Protein AF-A0A815VM20-F1 (afdb_monomer)

Radius of gyration: 24.56 Å; Cα contacts (8 Å, |Δi|>4): 72; chains: 1; bounding box: 58×69×75 Å

pLDDT: mean 70.92, std 17.7, range [35.06, 91.75]

Secondary structure (DSSP, 8-state):
--------TT--GGGT--HHHHHHHHHTTGGGGGGGGTS--S--TTTTSTTSHHHHHHHHTT---SHHHHHHHHHHHHHSHHHHHHHHHHHHHHHH--S---------------------PPP-S---PPPPPPP------

Solvent-accessible surface area (backbone atoms only — not comparable to full-atom values): 9469 Å² total; per-residue (Å²): 136,84,81,78,80,76,82,75,84,85,80,58,69,70,82,78,48,52,72,70,56,53,39,51,30,49,47,71,51,54,90,50,50,76,51,54,78,77,51,72,52,64,75,42,86,73,46,68,35,62,88,24,68,71,28,44,34,33,60,68,64,73,52,71,98,44,50,67,52,36,46,52,53,47,50,51,47,68,75,43,37,72,59,47,53,50,52,31,53,52,53,48,47,64,70,69,57,83,66,89,75,92,75,96,71,93,75,82,88,76,87,74,92,75,88,75,76,82,79,79,73,80,75,82,92,76,82,80,72,81,77,86,79,78,84,83,83,73,84,86,131

Structure (mmCIF, N/CA/C/O backbone):
data_AF-A0A815VM20-F1
#
_entry.id   AF-A0A815VM20-F1
#
loop_
_atom_site.group_PDB
_atom_site.id
_atom_site.type_symbol
_atom_site.label_atom_i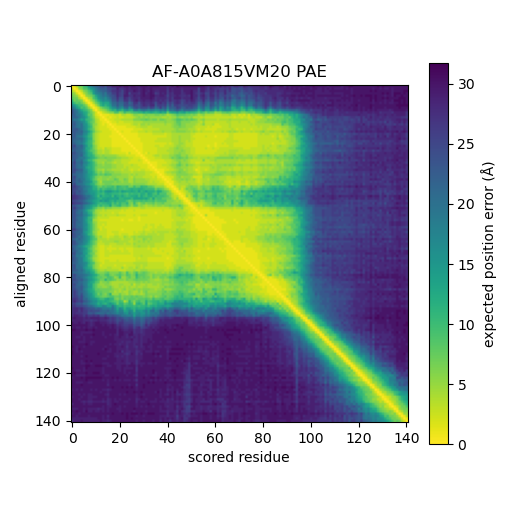d
_atom_site.label_alt_id
_atom_site.label_comp_id
_atom_site.label_asym_id
_atom_site.label_entity_id
_atom_site.label_seq_id
_atom_site.pdbx_PDB_ins_code
_atom_site.Cartn_x
_atom_site.Cartn_y
_atom_site.Cartn_z
_atom_site.occupancy
_atom_site.B_iso_or_equiv
_atom_site.auth_seq_id
_atom_site.auth_comp_id
_atom_site.auth_asym_id
_atom_site.auth_atom_id
_atom_site.pdbx_PDB_model_num
ATOM 1 N N . MET A 1 1 ? -2.189 39.198 -16.775 1.00 37.81 1 MET A N 1
ATOM 2 C CA . MET A 1 1 ? -1.442 37.992 -17.185 1.00 37.81 1 MET A CA 1
ATOM 3 C C . MET A 1 1 ? -2.242 36.800 -16.704 1.00 37.81 1 MET A C 1
ATOM 5 O O . MET A 1 1 ? -2.487 36.695 -15.514 1.00 37.81 1 MET A O 1
ATOM 9 N N . THR A 1 2 ? -2.794 36.020 -17.628 1.00 40.03 2 THR A N 1
ATOM 10 C CA . THR A 1 2 ? -3.658 34.871 -17.333 1.00 40.03 2 THR A CA 1
ATOM 11 C C . THR A 1 2 ? -2.791 33.633 -17.163 1.00 40.03 2 THR A C 1
ATOM 13 O O . THR A 1 2 ? -2.301 33.083 -18.152 1.00 40.03 2 THR A O 1
ATOM 16 N N . ASP A 1 3 ? -2.588 33.215 -15.916 1.00 39.69 3 ASP A N 1
ATOM 17 C CA . ASP A 1 3 ? -1.886 31.977 -15.609 1.00 39.69 3 ASP A CA 1
ATOM 18 C C . ASP A 1 3 ? -2.698 30.782 -16.105 1.00 39.69 3 ASP A C 1
ATOM 20 O O . ASP A 1 3 ? -3.819 30.502 -15.677 1.00 39.69 3 ASP A O 1
ATOM 24 N N . SER A 1 4 ? -2.109 30.093 -17.076 1.00 46.19 4 SER A N 1
ATOM 25 C CA . SER A 1 4 ? -2.619 28.854 -17.638 1.00 46.19 4 SER A CA 1
ATOM 26 C C . SER A 1 4 ? -2.527 27.760 -16.579 1.00 46.19 4 SER A C 1
ATOM 28 O O . SER A 1 4 ? -1.475 27.145 -16.395 1.00 46.19 4 SER A O 1
ATOM 30 N N . ILE A 1 5 ? -3.634 27.497 -15.882 1.00 47.09 5 ILE A N 1
ATOM 31 C CA . ILE A 1 5 ? -3.773 26.331 -15.005 1.00 47.09 5 ILE A CA 1
ATOM 32 C C . ILE A 1 5 ? -3.752 25.091 -15.902 1.00 47.09 5 ILE A C 1
ATOM 34 O O . ILE A 1 5 ? -4.759 24.661 -16.464 1.00 47.09 5 ILE A O 1
ATOM 38 N N . SER A 1 6 ? -2.552 24.544 -16.084 1.00 42.94 6 SER A N 1
ATOM 39 C CA . SER A 1 6 ? -2.311 23.305 -16.811 1.00 42.94 6 SER A CA 1
ATOM 40 C C . SER A 1 6 ? -3.114 22.186 -16.143 1.00 42.94 6 SER A C 1
ATOM 42 O O . SER A 1 6 ? -2.771 21.701 -15.062 1.00 42.94 6 SER A O 1
ATOM 44 N N . ASN A 1 7 ? -4.174 21.765 -16.824 1.00 44.53 7 ASN A N 1
ATOM 45 C CA . ASN A 1 7 ? -5.051 20.650 -16.498 1.00 44.53 7 ASN A CA 1
ATOM 46 C C . ASN A 1 7 ? -4.274 19.315 -16.604 1.00 44.53 7 ASN A C 1
ATOM 48 O O . ASN A 1 7 ? -4.469 18.529 -17.525 1.00 44.53 7 ASN A O 1
ATOM 52 N N . LYS A 1 8 ? -3.351 19.032 -15.674 1.00 45.81 8 LYS A N 1
ATOM 53 C CA . LYS A 1 8 ? -2.677 17.723 -15.553 1.00 45.81 8 LYS A CA 1
ATOM 54 C C . LYS A 1 8 ? -3.508 16.766 -14.688 1.00 45.81 8 LYS A C 1
ATOM 56 O O . LYS A 1 8 ? -3.011 16.168 -13.738 1.00 45.81 8 LYS A O 1
ATOM 61 N N . LYS A 1 9 ? -4.786 16.585 -15.032 1.00 48.09 9 LYS A N 1
ATOM 62 C CA . LYS A 1 9 ? -5.588 15.456 -14.538 1.00 48.09 9 LYS A CA 1
ATOM 63 C C . LYS A 1 9 ? -5.057 14.182 -15.199 1.00 48.09 9 LYS A C 1
ATOM 65 O O . LYS A 1 9 ? -5.346 13.937 -16.363 1.00 48.09 9 LYS A O 1
ATOM 70 N N . GLY A 1 10 ? -4.250 13.388 -14.493 1.00 51.38 10 GLY A N 1
ATOM 71 C CA . GLY A 1 10 ? -3.931 12.042 -14.991 1.00 51.38 10 GLY A CA 1
ATOM 72 C C . GLY A 1 10 ? -2.685 11.327 -14.475 1.00 51.38 10 GLY A C 1
ATOM 73 O O . GLY A 1 10 ? -2.339 10.290 -15.035 1.00 51.38 10 GLY A O 1
ATOM 74 N N . LYS A 1 11 ? -1.967 11.819 -13.458 1.00 60.47 11 LYS A N 1
ATOM 75 C CA . LYS A 1 11 ? -0.740 11.129 -12.998 1.00 60.47 11 LYS A CA 1
ATOM 76 C C . LYS A 1 11 ? -0.599 10.933 -11.498 1.00 60.47 11 LYS A C 1
ATOM 78 O O . LYS A 1 11 ? 0.435 10.410 -11.092 1.00 60.47 11 LYS A O 1
ATOM 83 N N . ASP A 1 12 ? -1.600 11.309 -10.716 1.00 77.50 12 ASP A N 1
ATOM 84 C CA . ASP A 1 12 ? -1.535 11.128 -9.274 1.00 77.50 12 ASP A CA 1
ATOM 85 C C . ASP A 1 12 ? -2.157 9.791 -8.861 1.00 77.50 12 ASP A C 1
ATOM 87 O O . ASP A 1 12 ? -3.164 9.362 -9.428 1.00 77.50 12 ASP A O 1
ATOM 91 N N . ILE A 1 13 ? -1.551 9.107 -7.900 1.00 84.56 13 ILE A N 1
ATOM 92 C CA . ILE A 1 13 ? -2.008 7.795 -7.428 1.00 84.56 13 ILE A CA 1
ATOM 93 C C . ILE A 1 13 ? -3.381 7.888 -6.747 1.00 84.56 13 ILE A C 1
ATOM 95 O O . ILE A 1 13 ? -4.186 6.968 -6.872 1.00 84.56 13 ILE A O 1
ATOM 99 N N . TRP A 1 14 ? -3.714 9.055 -6.188 1.00 86.38 14 TRP A N 1
ATOM 100 C CA . TRP A 1 14 ? -5.043 9.394 -5.669 1.00 86.38 14 TRP A CA 1
ATOM 101 C C . TRP A 1 14 ? -6.159 9.395 -6.720 1.00 86.38 14 TRP A C 1
ATOM 103 O O . TRP A 1 14 ? -7.330 9.300 -6.376 1.00 86.38 14 TRP A O 1
ATOM 113 N N . SER A 1 15 ? -5.826 9.437 -8.015 1.00 86.06 15 SER A N 1
ATOM 114 C CA . SER A 1 15 ? -6.829 9.215 -9.070 1.00 86.06 15 SER A CA 1
ATOM 115 C C . SER A 1 15 ? -7.275 7.752 -9.185 1.00 86.06 15 SER A C 1
ATOM 117 O O . SER A 1 15 ? -8.245 7.465 -9.882 1.00 86.06 15 SER A O 1
ATOM 119 N N . ARG A 1 16 ? -6.555 6.824 -8.539 1.00 86.19 16 ARG A N 1
ATOM 120 C CA . ARG A 1 16 ? -6.764 5.371 -8.635 1.00 86.19 16 ARG A CA 1
ATOM 121 C C . ARG A 1 16 ? -7.191 4.736 -7.319 1.00 86.19 16 ARG A C 1
ATOM 123 O O . ARG A 1 16 ? -7.822 3.687 -7.348 1.00 86.19 16 ARG A O 1
ATOM 130 N N . ILE A 1 17 ? -6.829 5.345 -6.193 1.00 90.12 17 ILE A N 1
ATOM 131 C CA . ILE A 1 17 ? -7.135 4.841 -4.855 1.00 90.12 17 ILE A CA 1
ATOM 132 C C . ILE A 1 17 ? -7.702 5.946 -3.977 1.00 90.12 17 ILE A C 1
ATOM 134 O O . ILE A 1 17 ? -7.430 7.127 -4.172 1.00 90.12 17 ILE A O 1
ATOM 138 N N . THR A 1 18 ? -8.443 5.539 -2.958 1.00 89.62 18 THR A N 1
ATOM 139 C CA . THR A 1 18 ? -8.910 6.408 -1.878 1.00 89.62 18 THR A CA 1
ATOM 140 C C . THR A 1 18 ? -8.056 6.224 -0.627 1.00 89.62 18 THR A C 1
ATOM 142 O O . THR A 1 18 ? -7.450 5.169 -0.419 1.00 89.62 18 THR A O 1
ATOM 145 N N . LEU A 1 19 ? -8.059 7.222 0.262 1.00 86.56 19 LEU A N 1
ATOM 146 C CA . LEU A 1 19 ? -7.377 7.125 1.558 1.00 86.56 19 LEU A CA 1
ATOM 147 C C . LEU A 1 19 ? -7.873 5.917 2.370 1.00 86.56 19 LEU A C 1
ATOM 149 O O . LEU A 1 19 ? -7.079 5.200 2.970 1.00 86.56 19 LEU A O 1
ATOM 153 N N . GLY A 1 20 ? -9.178 5.632 2.332 1.00 85.44 20 GLY A N 1
ATOM 154 C CA . GLY A 1 20 ? -9.761 4.484 3.028 1.00 85.44 20 GLY A CA 1
ATOM 155 C C . GLY A 1 20 ? -9.239 3.131 2.532 1.00 85.44 20 GLY A C 1
ATOM 156 O O . GLY A 1 20 ? -9.011 2.238 3.354 1.00 85.44 20 GLY A O 1
ATOM 157 N N . GLN A 1 21 ? -9.019 2.990 1.219 1.00 90.88 21 GLN A N 1
ATOM 158 C CA . GLN A 1 21 ? -8.419 1.795 0.614 1.00 90.88 21 GLN A CA 1
ATOM 159 C C . GLN A 1 21 ? -6.944 1.662 0.987 1.00 90.88 21 GLN A C 1
ATOM 161 O O . GLN A 1 21 ? -6.520 0.570 1.353 1.00 90.88 21 GLN A O 1
ATOM 166 N N . LEU A 1 22 ? -6.186 2.764 0.965 1.00 89.81 22 LEU A N 1
ATOM 167 C CA . LEU A 1 22 ? -4.786 2.773 1.395 1.00 89.81 22 LEU A CA 1
ATOM 168 C C . LEU A 1 22 ? -4.650 2.329 2.857 1.00 89.81 22 LEU A C 1
ATOM 170 O O . LEU A 1 22 ? -3.883 1.419 3.159 1.00 89.81 22 LEU A O 1
ATOM 174 N N . VAL A 1 23 ? -5.451 2.913 3.752 1.00 88.69 23 VAL A N 1
ATOM 175 C CA . VAL A 1 23 ? -5.472 2.550 5.177 1.00 88.69 23 VAL A CA 1
ATOM 176 C C . VAL A 1 23 ? -5.848 1.079 5.362 1.00 88.69 23 VAL A C 1
ATOM 178 O O . VAL A 1 23 ? -5.229 0.398 6.170 1.00 88.69 23 VAL A O 1
ATOM 181 N N . ALA A 1 24 ? -6.835 0.565 4.620 1.00 88.88 24 ALA A N 1
ATOM 182 C CA . ALA A 1 24 ? -7.229 -0.844 4.704 1.00 88.88 24 ALA A CA 1
ATOM 183 C C . ALA A 1 24 ? -6.129 -1.795 4.200 1.00 88.88 24 ALA A C 1
ATOM 185 O O . ALA A 1 24 ? -5.871 -2.821 4.828 1.00 88.88 24 ALA A O 1
ATOM 186 N N . ALA A 1 25 ? -5.461 -1.447 3.097 1.00 91.56 25 ALA A N 1
ATOM 187 C CA . ALA A 1 25 ? -4.360 -2.229 2.545 1.00 91.56 25 ALA A CA 1
ATOM 188 C C . ALA A 1 25 ? -3.182 -2.293 3.525 1.00 91.56 25 ALA A C 1
ATOM 190 O O . ALA A 1 25 ? -2.684 -3.378 3.811 1.00 91.56 25 ALA A O 1
ATOM 191 N N . ILE A 1 26 ? -2.798 -1.160 4.112 1.00 90.31 26 ILE A N 1
ATOM 192 C CA . ILE A 1 26 ? -1.733 -1.110 5.120 1.00 90.31 26 ILE A CA 1
ATOM 193 C C . ILE A 1 26 ? -2.149 -1.864 6.386 1.00 90.31 26 ILE A C 1
ATOM 195 O O . ILE A 1 26 ? -1.378 -2.670 6.891 1.00 90.31 26 ILE A O 1
ATOM 199 N N . GLN A 1 27 ? -3.382 -1.682 6.870 1.00 87.19 27 GLN A N 1
ATOM 200 C CA . GLN A 1 27 ? -3.893 -2.418 8.031 1.00 87.19 27 GLN A CA 1
ATOM 201 C C . GLN A 1 27 ? -3.830 -3.939 7.827 1.00 87.19 27 GLN A C 1
ATOM 203 O O . GLN A 1 27 ? -3.581 -4.668 8.784 1.00 87.19 27 GLN A O 1
ATOM 208 N N . SER A 1 28 ? -4.012 -4.425 6.594 1.00 88.19 28 SER A N 1
ATOM 209 C CA . SER A 1 28 ? -3.941 -5.860 6.294 1.00 88.19 28 SER A CA 1
ATOM 210 C C . SER A 1 28 ? -2.560 -6.486 6.531 1.00 88.19 28 SER A C 1
ATOM 212 O O . SER A 1 28 ? -2.459 -7.705 6.642 1.00 88.19 28 SER A O 1
ATOM 214 N N . LEU A 1 29 ? -1.510 -5.671 6.678 1.00 87.94 29 LEU A N 1
ATOM 215 C CA . LEU A 1 29 ? -0.173 -6.138 7.051 1.00 87.94 29 LEU A CA 1
ATOM 216 C C . LEU A 1 29 ? -0.063 -6.525 8.536 1.00 87.94 29 LEU A C 1
ATOM 218 O O . LEU A 1 29 ? 0.887 -7.221 8.907 1.00 87.94 29 LEU A O 1
ATOM 222 N N . GLY A 1 30 ? -1.017 -6.103 9.373 1.00 86.38 30 GLY A N 1
ATOM 223 C CA . GLY A 1 30 ? -1.069 -6.423 10.799 1.00 86.38 30 GLY A CA 1
ATOM 224 C C . GLY A 1 30 ? 0.100 -5.816 11.574 1.00 86.38 30 GLY A C 1
ATOM 225 O O . GLY A 1 30 ? 0.390 -4.629 11.453 1.00 86.38 30 GLY A O 1
ATOM 226 N N . ASP A 1 31 ? 0.803 -6.634 12.352 1.00 84.56 31 ASP A N 1
ATOM 227 C CA . ASP A 1 31 ? 1.937 -6.179 13.172 1.00 84.56 31 ASP A CA 1
ATOM 228 C C . ASP A 1 31 ? 3.199 -5.878 12.340 1.00 84.56 31 ASP A C 1
ATOM 230 O O . ASP A 1 31 ? 4.193 -5.366 12.849 1.00 84.56 31 ASP A O 1
ATOM 234 N N . ARG A 1 32 ? 3.162 -6.152 11.028 1.00 87.56 32 ARG A N 1
ATOM 235 C CA . ARG A 1 32 ? 4.252 -5.844 10.090 1.00 87.56 32 ARG A CA 1
ATOM 236 C C . ARG A 1 32 ? 4.199 -4.410 9.553 1.00 87.56 32 ARG A C 1
ATOM 238 O O . ARG A 1 32 ? 5.079 -4.028 8.789 1.00 87.56 32 ARG A O 1
ATOM 245 N N . VAL A 1 33 ? 3.206 -3.602 9.936 1.00 86.75 33 VAL A N 1
ATOM 246 C CA . VAL A 1 33 ? 3.081 -2.202 9.480 1.00 86.75 33 VAL A CA 1
ATOM 247 C C . VAL A 1 33 ? 4.315 -1.369 9.836 1.00 86.75 33 VAL A C 1
ATOM 249 O O . VAL A 1 33 ? 4.754 -0.557 9.026 1.00 86.75 33 VAL A O 1
ATOM 252 N N . ASP A 1 34 ? 4.926 -1.595 10.998 1.00 83.56 34 ASP A N 1
ATOM 253 C CA . ASP A 1 34 ? 6.126 -0.849 11.399 1.00 83.56 34 ASP A CA 1
ATOM 254 C C . ASP A 1 34 ? 7.356 -1.210 10.551 1.00 83.56 34 ASP A C 1
ATOM 256 O O . ASP A 1 34 ? 8.267 -0.403 10.386 1.00 83.56 34 ASP A O 1
ATOM 260 N N . GLN A 1 35 ? 7.354 -2.386 9.918 1.00 86.19 35 GLN A N 1
ATOM 261 C CA . GLN A 1 35 ? 8.430 -2.826 9.027 1.00 86.19 35 GLN A CA 1
ATOM 262 C C . GLN A 1 35 ? 8.376 -2.137 7.654 1.00 86.19 35 GLN A C 1
ATOM 264 O O . GLN A 1 35 ? 9.368 -2.151 6.924 1.00 86.19 35 GLN A O 1
ATOM 269 N N . LEU A 1 36 ? 7.252 -1.495 7.308 1.00 85.44 36 LEU A N 1
ATOM 270 C CA . LEU A 1 36 ? 7.052 -0.811 6.027 1.00 85.44 36 LEU A CA 1
ATOM 271 C C . LEU A 1 36 ? 8.038 0.349 5.815 1.00 85.44 36 LEU A C 1
ATOM 273 O O . LEU A 1 36 ? 8.433 0.633 4.687 1.00 85.44 36 LEU A O 1
ATOM 277 N N . GLU A 1 37 ? 8.450 1.010 6.904 1.00 81.44 37 GLU A N 1
ATOM 278 C CA . GLU A 1 37 ? 9.460 2.077 6.882 1.00 81.44 37 GLU A CA 1
ATOM 279 C C . GLU A 1 37 ? 10.845 1.552 6.491 1.00 81.44 37 GLU A C 1
ATOM 281 O O . GLU A 1 37 ? 11.612 2.238 5.814 1.00 81.44 37 GLU A O 1
ATOM 286 N N . HIS A 1 38 ? 11.166 0.338 6.930 1.00 84.69 38 HIS A N 1
ATOM 287 C CA . HIS A 1 38 ? 12.473 -0.271 6.718 1.00 84.69 38 HIS A CA 1
ATOM 288 C C . HIS A 1 38 ? 12.571 -0.979 5.364 1.00 84.69 38 HIS A C 1
ATOM 290 O O . HIS A 1 38 ? 13.676 -1.259 4.890 1.00 84.69 38 HIS A O 1
ATOM 296 N N . GLU A 1 39 ? 11.438 -1.258 4.717 1.00 86.44 39 GLU A N 1
ATOM 297 C CA . GLU A 1 39 ? 11.426 -1.841 3.385 1.00 86.44 39 GLU A CA 1
ATOM 298 C C . GLU A 1 39 ? 11.697 -0.785 2.307 1.00 86.44 39 GLU A C 1
ATOM 300 O O . GLU A 1 39 ? 11.044 0.256 2.211 1.00 86.44 39 GLU A O 1
ATOM 305 N N . THR A 1 40 ? 12.664 -1.079 1.435 1.00 85.75 40 THR A N 1
ATOM 306 C CA . THR A 1 40 ? 12.967 -0.200 0.308 1.00 85.75 40 THR A CA 1
ATOM 307 C C . THR A 1 40 ? 11.825 -0.187 -0.706 1.00 85.75 40 THR A C 1
ATOM 309 O O . THR A 1 40 ? 11.362 -1.227 -1.175 1.00 85.75 40 THR A O 1
ATOM 312 N N . TRP A 1 41 ? 11.421 1.014 -1.116 1.00 85.00 41 TRP A N 1
ATOM 313 C CA . TRP A 1 41 ? 10.467 1.208 -2.208 1.00 85.00 41 TRP A CA 1
ATOM 314 C C . TRP A 1 41 ? 11.057 0.857 -3.583 1.00 85.00 41 TRP A C 1
ATOM 316 O O . TRP A 1 41 ? 10.307 0.626 -4.536 1.00 85.00 41 TRP A O 1
ATOM 326 N N . ARG A 1 42 ? 12.394 0.814 -3.707 1.00 85.44 42 ARG A N 1
ATOM 327 C CA . ARG A 1 42 ? 13.078 0.524 -4.973 1.00 85.44 42 ARG A CA 1
ATOM 328 C C . ARG A 1 42 ? 12.782 -0.894 -5.436 1.00 85.44 42 ARG A C 1
ATOM 330 O O . ARG A 1 42 ? 12.739 -1.844 -4.647 1.00 85.44 42 ARG A O 1
ATOM 337 N N . LEU A 1 43 ? 12.583 -1.039 -6.741 1.00 80.62 43 LEU A N 1
ATOM 338 C CA . LEU A 1 43 ? 12.248 -2.320 -7.344 1.00 80.62 43 LEU A CA 1
ATOM 339 C C . LEU A 1 43 ? 13.527 -3.126 -7.612 1.00 80.62 43 LEU A C 1
ATOM 341 O O . LEU A 1 43 ? 14.250 -2.878 -8.568 1.00 80.62 43 LEU A O 1
ATOM 345 N N . ASN A 1 44 ? 13.776 -4.127 -6.776 1.00 78.88 44 ASN A N 1
ATOM 346 C CA . ASN A 1 44 ? 14.888 -5.066 -6.880 1.00 78.88 44 ASN A CA 1
ATOM 347 C C . ASN A 1 44 ? 14.336 -6.491 -7.020 1.00 78.88 44 ASN A C 1
ATOM 349 O O . ASN A 1 44 ? 13.158 -6.726 -6.769 1.00 78.88 44 ASN A O 1
ATOM 353 N N . ILE A 1 45 ? 15.181 -7.475 -7.343 1.00 74.19 45 ILE A N 1
ATOM 354 C CA . ILE A 1 45 ? 14.763 -8.887 -7.493 1.00 74.19 45 ILE A CA 1
ATOM 355 C C . ILE A 1 45 ? 13.977 -9.384 -6.264 1.00 74.19 45 ILE A C 1
ATOM 357 O O . ILE A 1 45 ? 12.960 -10.051 -6.417 1.00 74.19 45 ILE A O 1
ATOM 361 N N . LYS A 1 46 ? 14.402 -8.994 -5.053 1.00 68.25 46 LYS A N 1
ATOM 362 C CA . LYS A 1 46 ? 13.728 -9.341 -3.790 1.00 68.25 46 LYS A CA 1
ATOM 363 C C . LYS A 1 46 ? 12.386 -8.632 -3.615 1.00 68.25 46 LYS A C 1
ATOM 365 O O . LYS A 1 46 ? 11.398 -9.264 -3.268 1.00 68.25 46 LYS A O 1
ATOM 370 N N . THR A 1 47 ? 12.339 -7.326 -3.876 1.00 68.62 47 THR A N 1
ATOM 371 C CA . THR A 1 47 ? 11.118 -6.542 -3.672 1.00 68.62 47 THR A CA 1
ATOM 372 C C . THR A 1 47 ? 10.130 -6.732 -4.812 1.00 68.62 47 THR A C 1
ATOM 374 O O . THR A 1 47 ? 8.963 -6.440 -4.629 1.00 68.62 47 THR A O 1
ATOM 377 N N . ARG A 1 48 ? 10.524 -7.231 -5.989 1.00 70.62 48 ARG A N 1
ATOM 378 C CA . ARG A 1 48 ? 9.599 -7.571 -7.087 1.00 70.62 48 ARG A CA 1
ATOM 379 C C . ARG A 1 48 ? 8.661 -8.729 -6.725 1.00 70.62 48 ARG A C 1
ATOM 381 O O . ARG A 1 48 ? 7.673 -8.942 -7.418 1.00 70.62 48 ARG A O 1
ATOM 388 N N . CYS A 1 49 ? 8.969 -9.460 -5.654 1.00 72.94 49 CYS A N 1
ATOM 389 C CA . CYS A 1 49 ? 8.102 -10.501 -5.136 1.00 72.94 49 CYS A CA 1
ATOM 390 C C . CYS A 1 49 ? 6.804 -9.895 -4.559 1.00 72.94 49 CYS A C 1
ATOM 392 O O . CYS A 1 49 ? 6.884 -8.917 -3.806 1.00 72.94 49 CYS A O 1
ATOM 394 N N . PRO A 1 50 ? 5.631 -10.494 -4.836 1.00 72.81 50 PRO A N 1
ATOM 395 C CA . PRO A 1 50 ? 4.362 -10.148 -4.185 1.00 72.81 50 PRO A CA 1
ATOM 396 C C . PRO A 1 50 ? 4.418 -10.221 -2.654 1.00 72.81 50 PRO A C 1
ATOM 398 O O . PRO A 1 50 ? 3.668 -9.541 -1.974 1.00 72.81 50 PRO A O 1
ATOM 401 N N . SER A 1 51 ? 5.351 -11.006 -2.105 1.00 79.44 51 SER A N 1
ATOM 402 C CA . SER A 1 51 ? 5.566 -11.158 -0.662 1.00 79.44 51 SER A CA 1
ATOM 403 C C . SER A 1 51 ? 6.352 -10.014 -0.003 1.00 79.44 51 SER A C 1
ATOM 405 O O . SER A 1 51 ? 6.709 -10.125 1.166 1.00 79.44 51 SER A O 1
ATOM 407 N N . SER A 1 52 ? 6.726 -8.971 -0.752 1.00 87.62 52 SER A N 1
ATOM 408 C CA . SER A 1 52 ? 7.238 -7.721 -0.165 1.00 87.62 52 SER A CA 1
ATOM 409 C C . SER A 1 52 ? 6.088 -6.956 0.483 1.00 87.62 52 SER A C 1
ATOM 411 O O . SER A 1 52 ? 4.966 -7.047 -0.005 1.00 87.62 52 SER A O 1
ATOM 413 N N . LEU A 1 53 ? 6.326 -6.169 1.532 1.00 90.19 53 LEU A N 1
ATOM 414 C CA . LEU A 1 53 ? 5.233 -5.448 2.207 1.00 90.19 53 LEU A CA 1
ATOM 415 C C . LEU A 1 53 ? 4.592 -4.427 1.258 1.00 90.19 53 LEU A C 1
ATOM 417 O O . LEU A 1 53 ? 3.368 -4.357 1.140 1.00 90.19 53 LEU A O 1
ATOM 421 N N . TRP A 1 54 ? 5.409 -3.692 0.501 1.00 90.75 54 TRP A N 1
ATOM 422 C CA . TRP A 1 54 ? 4.933 -2.825 -0.576 1.00 90.75 54 TRP A CA 1
ATOM 423 C C . TRP A 1 54 ? 4.256 -3.607 -1.704 1.00 90.75 54 TRP A C 1
ATOM 425 O O . TRP A 1 54 ? 3.320 -3.093 -2.313 1.00 90.75 54 TRP A O 1
ATOM 435 N N . GLY A 1 55 ? 4.701 -4.833 -1.986 1.00 88.69 55 GLY A N 1
ATOM 436 C CA . GLY A 1 55 ? 4.050 -5.740 -2.933 1.00 88.69 55 GLY A CA 1
ATOM 437 C C . GLY A 1 55 ? 2.644 -6.122 -2.480 1.00 88.69 55 GLY A C 1
ATOM 438 O O . GLY A 1 55 ? 1.698 -5.912 -3.234 1.00 88.69 55 GLY A O 1
ATOM 439 N N . GLU A 1 56 ? 2.496 -6.560 -1.231 1.00 91.12 56 GLU A N 1
ATOM 440 C CA . GLU A 1 56 ? 1.210 -6.904 -0.621 1.00 91.12 56 GLU A CA 1
ATOM 441 C C . GLU A 1 56 ? 0.249 -5.705 -0.642 1.00 91.12 56 GLU A C 1
ATOM 443 O O . GLU A 1 56 ? -0.914 -5.844 -1.025 1.00 91.12 56 GLU A O 1
ATOM 448 N N . VAL A 1 57 ? 0.726 -4.502 -0.301 1.00 91.38 57 VAL A N 1
ATOM 449 C CA . VAL A 1 57 ? -0.087 -3.273 -0.369 1.00 91.38 57 VAL A CA 1
ATOM 450 C C . VAL A 1 57 ? -0.523 -2.975 -1.805 1.00 91.38 57 VAL A C 1
ATOM 452 O O . VAL A 1 57 ? -1.686 -2.642 -2.035 1.00 91.38 57 VAL A O 1
ATOM 455 N N . ILE A 1 58 ? 0.373 -3.113 -2.783 1.00 91.75 58 ILE A N 1
ATOM 456 C CA . ILE A 1 58 ? 0.062 -2.895 -4.205 1.00 91.75 58 ILE A CA 1
ATOM 457 C C . ILE A 1 58 ? -0.962 -3.912 -4.713 1.00 91.75 58 ILE A C 1
ATOM 459 O O . ILE A 1 58 ? -1.900 -3.514 -5.408 1.00 91.75 58 ILE A O 1
ATOM 463 N N . ASP A 1 59 ? -0.828 -5.182 -4.331 1.00 91.75 59 ASP A N 1
ATOM 464 C CA . ASP A 1 59 ? -1.773 -6.246 -4.680 1.00 91.75 59 ASP A CA 1
ATOM 465 C C . ASP A 1 59 ? -3.158 -5.975 -4.091 1.00 91.75 59 ASP A C 1
ATOM 467 O O . ASP A 1 59 ? -4.166 -6.050 -4.796 1.00 91.75 59 ASP A O 1
ATOM 471 N N . LYS A 1 60 ? -3.225 -5.574 -2.817 1.00 91.19 60 LYS A N 1
ATOM 472 C CA . LYS A 1 60 ? -4.486 -5.213 -2.150 1.00 91.19 60 LYS A CA 1
ATOM 473 C C . LYS A 1 60 ? -5.163 -4.000 -2.782 1.00 91.19 60 LYS A C 1
ATOM 475 O O . LYS A 1 60 ? -6.389 -3.928 -2.799 1.00 91.19 60 LYS A O 1
ATOM 480 N N . LEU A 1 61 ? -4.380 -3.058 -3.302 1.00 91.19 61 LEU A N 1
ATOM 481 C CA . LEU A 1 61 ? -4.881 -1.884 -4.016 1.00 91.19 61 LEU A CA 1
ATOM 482 C C . LEU A 1 61 ? -5.145 -2.149 -5.506 1.00 91.19 61 LEU A C 1
ATOM 484 O O . LEU A 1 61 ? -5.621 -1.249 -6.198 1.00 91.19 61 LEU A O 1
ATOM 488 N N . ASN A 1 62 ? -4.855 -3.359 -5.998 1.00 91.12 62 ASN A N 1
ATOM 489 C CA . ASN A 1 62 ? -4.949 -3.743 -7.406 1.00 91.12 62 ASN A CA 1
ATOM 490 C C . ASN A 1 62 ? -4.227 -2.748 -8.339 1.00 91.12 62 ASN A C 1
ATOM 492 O O . ASN A 1 62 ? -4.741 -2.324 -9.380 1.00 91.12 62 ASN A O 1
ATOM 496 N N . LEU A 1 63 ? -3.036 -2.314 -7.922 1.00 89.62 63 LEU A N 1
ATOM 497 C CA . LEU A 1 63 ? -2.202 -1.377 -8.667 1.00 89.62 63 LEU A CA 1
ATOM 498 C C . LEU A 1 63 ? -1.129 -2.112 -9.477 1.00 89.62 63 LEU A C 1
ATOM 500 O O . LEU A 1 63 ? -0.859 -3.296 -9.298 1.00 89.62 63 LEU A O 1
ATOM 504 N N . ARG A 1 64 ? -0.488 -1.393 -10.404 1.00 88.19 64 ARG A N 1
ATOM 505 C CA . ARG A 1 64 ? 0.620 -1.957 -11.182 1.00 88.19 64 ARG A CA 1
ATOM 506 C C . ARG A 1 64 ? 1.867 -2.094 -10.308 1.00 88.19 6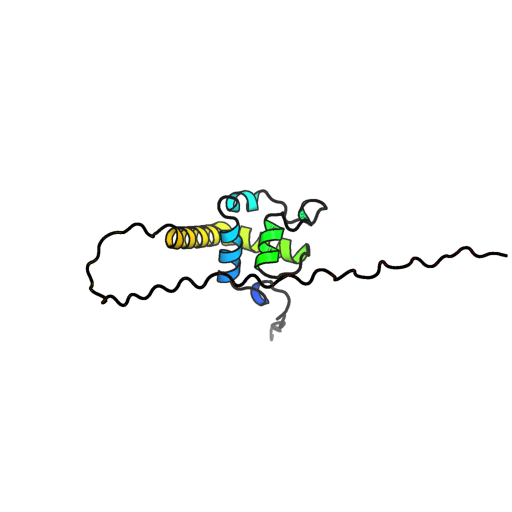4 ARG A C 1
ATOM 508 O O . ARG A 1 64 ? 2.258 -1.143 -9.638 1.00 88.19 64 ARG A O 1
ATOM 515 N N . HIS A 1 65 ? 2.539 -3.242 -10.405 1.00 86.88 65 HIS A N 1
ATOM 516 C CA . HIS A 1 65 ? 3.846 -3.503 -9.783 1.00 86.88 65 HIS A CA 1
ATOM 517 C C . HIS A 1 65 ? 4.989 -2.823 -10.540 1.00 86.88 65 HIS A C 1
ATOM 519 O O . HIS A 1 65 ? 5.872 -3.476 -11.097 1.00 86.88 65 HIS A O 1
ATOM 525 N N . ASP A 1 66 ? 4.959 -1.495 -10.586 1.00 88.00 66 ASP A N 1
ATOM 526 C CA . ASP A 1 66 ? 6.046 -0.680 -11.112 1.00 88.00 66 ASP A CA 1
ATOM 527 C C . ASP A 1 66 ? 6.695 0.171 -10.011 1.00 88.00 66 ASP A C 1
ATOM 529 O O . ASP A 1 66 ? 6.120 0.452 -8.956 1.00 88.00 66 ASP A O 1
ATOM 533 N N . GLU A 1 67 ? 7.945 0.567 -10.250 1.00 88.31 67 GLU A N 1
ATOM 534 C CA . GLU A 1 67 ? 8.719 1.367 -9.298 1.00 88.31 67 GLU A CA 1
ATOM 535 C C . GLU A 1 67 ? 8.068 2.730 -9.035 1.00 88.31 67 GLU A C 1
ATOM 537 O O . GLU A 1 67 ? 8.112 3.247 -7.921 1.00 88.31 67 GLU A O 1
ATOM 542 N N . LYS A 1 68 ? 7.388 3.286 -10.044 1.00 88.81 68 LYS A N 1
ATOM 543 C CA . LYS A 1 68 ? 6.668 4.551 -9.920 1.00 88.81 68 LYS A CA 1
ATOM 544 C C . LYS A 1 68 ? 5.549 4.460 -8.881 1.00 88.81 68 LYS A C 1
ATOM 546 O O . LYS A 1 68 ? 5.442 5.344 -8.038 1.00 88.81 68 LYS A O 1
ATOM 551 N N . THR A 1 69 ? 4.738 3.409 -8.931 1.00 89.56 69 THR A N 1
ATOM 552 C CA . THR A 1 69 ? 3.639 3.173 -7.988 1.00 89.56 69 THR A CA 1
ATOM 553 C C . THR A 1 69 ? 4.180 2.995 -6.576 1.00 89.56 69 THR A C 1
ATOM 555 O O . THR A 1 69 ? 3.672 3.625 -5.652 1.00 89.56 69 THR A O 1
ATOM 558 N N . ARG A 1 70 ? 5.257 2.219 -6.411 1.00 90.00 70 ARG A N 1
ATOM 559 C CA . ARG A 1 70 ? 5.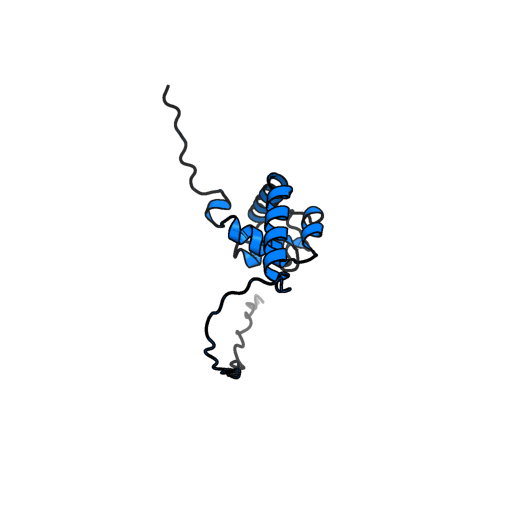920 2.034 -5.109 1.00 90.00 70 ARG A CA 1
ATOM 560 C C . ARG A 1 70 ? 6.423 3.336 -4.526 1.00 90.00 70 ARG A C 1
ATOM 562 O O . ARG A 1 70 ? 6.120 3.644 -3.382 1.00 90.00 70 ARG A O 1
ATOM 569 N N . HIS A 1 71 ? 7.146 4.113 -5.322 1.00 90.31 71 HIS A N 1
ATOM 570 C CA . HIS A 1 71 ? 7.666 5.397 -4.883 1.00 90.31 71 HIS A CA 1
ATOM 571 C C . HIS A 1 71 ? 6.535 6.374 -4.528 1.00 90.31 71 HIS A C 1
ATOM 573 O O . HIS A 1 71 ? 6.623 7.075 -3.526 1.00 90.31 71 HIS A O 1
ATOM 579 N N . SER A 1 72 ? 5.438 6.389 -5.293 1.00 89.75 72 SER A N 1
ATOM 580 C CA . SER A 1 72 ? 4.258 7.198 -4.964 1.00 89.75 72 SER A CA 1
ATOM 581 C C . SER A 1 72 ? 3.605 6.783 -3.643 1.00 89.75 72 SER A C 1
ATOM 583 O O . SER A 1 72 ? 3.305 7.654 -2.830 1.00 89.75 72 SER A O 1
ATOM 585 N N . LEU A 1 73 ? 3.412 5.482 -3.403 1.00 90.06 73 LEU A N 1
ATOM 586 C CA . LEU A 1 73 ? 2.863 4.978 -2.138 1.00 90.06 73 LEU A CA 1
ATOM 587 C C . LEU A 1 73 ? 3.795 5.262 -0.956 1.00 90.06 73 LEU A C 1
ATOM 589 O O . LEU A 1 73 ? 3.329 5.682 0.099 1.00 90.06 73 LEU A O 1
ATOM 593 N N . TYR A 1 74 ? 5.102 5.089 -1.154 1.00 90.12 74 TYR A N 1
ATOM 594 C CA . TYR A 1 74 ? 6.122 5.409 -0.161 1.00 90.12 74 TYR A CA 1
ATOM 595 C C . TYR A 1 74 ? 6.097 6.891 0.213 1.00 90.12 74 TYR A C 1
ATOM 597 O O . TYR A 1 74 ? 6.079 7.221 1.393 1.00 90.12 74 TYR A O 1
ATOM 605 N N . ASN A 1 75 ? 6.018 7.790 -0.772 1.00 88.94 75 ASN A N 1
ATOM 606 C CA . ASN A 1 75 ? 5.950 9.225 -0.505 1.00 88.94 75 ASN A CA 1
ATOM 607 C C . ASN A 1 75 ? 4.690 9.601 0.278 1.00 88.94 75 ASN A C 1
ATOM 609 O O . ASN A 1 75 ? 4.789 10.376 1.221 1.00 88.94 75 ASN A O 1
ATOM 613 N N . ILE A 1 76 ? 3.531 9.025 -0.055 1.00 87.88 76 ILE A N 1
ATOM 614 C CA . ILE A 1 76 ? 2.300 9.241 0.723 1.00 87.88 76 ILE A CA 1
ATOM 615 C C . ILE A 1 76 ? 2.477 8.750 2.158 1.00 87.88 76 ILE A C 1
ATOM 617 O O . ILE A 1 76 ? 2.174 9.471 3.104 1.00 87.88 76 ILE A O 1
ATOM 621 N N . TRP A 1 77 ? 2.996 7.534 2.324 1.00 85.88 77 TRP A N 1
ATOM 622 C CA . TRP A 1 77 ? 3.240 6.965 3.642 1.00 85.88 77 TRP A CA 1
ATOM 623 C C . TRP A 1 77 ? 4.199 7.816 4.470 1.00 85.88 77 TRP A C 1
ATOM 625 O O . TRP A 1 77 ? 3.936 8.028 5.645 1.00 85.88 77 TRP A O 1
ATOM 635 N N . CYS A 1 78 ? 5.281 8.325 3.881 1.00 84.75 78 CYS A N 1
ATOM 636 C CA . CYS A 1 78 ? 6.241 9.170 4.583 1.00 84.75 78 CYS A CA 1
ATOM 637 C C . CYS A 1 78 ? 5.680 10.552 4.932 1.00 84.75 78 CYS A C 1
ATOM 639 O O . CYS A 1 78 ? 5.977 11.052 6.015 1.00 84.75 78 CYS A O 1
ATOM 641 N N . LEU A 1 79 ? 4.891 11.165 4.045 1.00 82.56 79 LEU A N 1
ATOM 642 C CA . LEU A 1 79 ? 4.322 12.498 4.265 1.00 82.56 79 LEU A CA 1
ATOM 643 C C . LEU A 1 79 ? 3.224 12.482 5.336 1.00 82.56 79 LEU A C 1
ATOM 645 O O . LEU A 1 79 ? 3.233 13.331 6.223 1.00 82.56 79 LEU A O 1
ATOM 649 N N . ASP A 1 80 ? 2.350 11.474 5.311 1.00 80.06 80 ASP A N 1
ATOM 650 C CA . ASP A 1 80 ? 1.165 11.405 6.176 1.00 80.06 80 ASP A CA 1
ATOM 651 C C . ASP A 1 80 ? 1.254 10.274 7.217 1.00 80.06 80 ASP A C 1
ATOM 653 O O . ASP A 1 80 ? 0.242 9.806 7.746 1.00 80.06 80 ASP A O 1
ATOM 657 N N . ARG A 1 81 ? 2.473 9.815 7.541 1.00 79.69 81 ARG A N 1
ATOM 658 C CA . ARG A 1 81 ? 2.723 8.619 8.369 1.00 79.69 81 ARG A CA 1
ATOM 659 C C . ARG A 1 81 ? 1.919 8.603 9.660 1.00 79.69 81 ARG A C 1
ATOM 661 O O . ARG A 1 81 ? 1.242 7.622 9.959 1.00 79.69 81 ARG A O 1
ATOM 668 N N . HIS A 1 82 ? 2.008 9.683 10.433 1.00 79.75 82 HIS A N 1
ATOM 669 C CA . HIS A 1 82 ? 1.357 9.781 11.737 1.00 79.75 82 HIS A CA 1
ATOM 670 C C . HIS A 1 82 ? -0.166 9.704 11.621 1.00 79.75 82 HIS A C 1
ATOM 672 O O . HIS A 1 82 ? -0.824 9.092 12.464 1.00 79.75 82 HIS A O 1
ATOM 678 N N . GLU A 1 83 ? -0.735 10.296 10.573 1.00 81.00 83 GLU A N 1
ATOM 679 C CA . GLU A 1 83 ? -2.171 10.264 10.335 1.00 81.00 83 GLU A CA 1
ATOM 680 C C . GLU A 1 83 ? -2.621 8.875 9.878 1.00 81.00 83 GLU A C 1
ATOM 682 O O . GLU A 1 83 ? -3.572 8.325 10.439 1.00 81.00 83 GLU A O 1
ATOM 687 N N . ILE A 1 84 ? -1.895 8.254 8.945 1.00 80.25 84 ILE A N 1
ATOM 688 C CA . ILE A 1 84 ? -2.198 6.903 8.467 1.00 80.25 84 ILE A CA 1
ATOM 689 C C . ILE A 1 84 ? -2.062 5.893 9.610 1.00 80.25 84 ILE A C 1
ATOM 691 O O . ILE A 1 84 ? -2.982 5.106 9.823 1.00 80.25 84 ILE A O 1
ATOM 695 N N . GLN A 1 85 ? -0.990 5.937 10.405 1.00 80.38 85 GLN A N 1
ATOM 696 C CA . GLN A 1 85 ? -0.829 5.066 11.576 1.00 80.38 85 GLN A CA 1
ATOM 697 C C . GLN A 1 85 ? -1.952 5.274 12.601 1.00 80.38 85 GLN A C 1
ATOM 699 O O . GLN A 1 85 ? -2.493 4.301 13.130 1.00 80.38 85 GLN A O 1
ATOM 704 N N . LYS A 1 86 ? -2.380 6.520 12.841 1.00 84.38 86 LYS A N 1
ATOM 705 C CA . LYS A 1 86 ? -3.528 6.821 13.712 1.00 84.38 86 LYS A CA 1
ATOM 706 C C . LYS A 1 86 ? -4.831 6.239 13.156 1.00 84.38 86 LYS A C 1
ATOM 708 O O . LYS A 1 86 ? -5.635 5.716 13.928 1.00 84.38 86 LYS A O 1
ATOM 713 N N . LEU A 1 87 ? -5.056 6.310 11.844 1.00 79.88 87 LEU A N 1
ATOM 714 C CA . LEU A 1 87 ? -6.233 5.740 11.178 1.00 79.88 87 LEU A CA 1
ATOM 715 C C . LEU A 1 87 ? -6.215 4.204 11.181 1.00 79.88 87 LEU A C 1
ATOM 717 O O . LEU A 1 87 ? -7.243 3.588 11.466 1.00 79.88 87 LEU A O 1
ATOM 721 N N . VAL A 1 88 ? -5.055 3.590 10.940 1.00 79.06 88 VAL A N 1
ATOM 722 C CA . VAL A 1 88 ? -4.847 2.136 11.037 1.00 79.06 88 VAL A CA 1
ATOM 723 C C . VAL A 1 88 ? -5.093 1.662 12.472 1.00 79.06 88 VAL A C 1
ATOM 725 O O . VAL A 1 88 ? -5.862 0.726 12.681 1.00 79.06 88 VAL A O 1
ATOM 728 N N . GLY A 1 89 ? -4.537 2.352 13.472 1.00 75.19 89 GLY A N 1
ATOM 729 C CA . GLY A 1 89 ? -4.747 2.037 14.888 1.00 75.19 89 GLY A CA 1
ATOM 730 C C . GLY A 1 89 ? -6.205 2.188 15.331 1.00 75.19 89 GLY A C 1
ATOM 731 O O . GLY A 1 89 ? -6.719 1.346 16.067 1.00 75.19 89 GLY A O 1
ATOM 732 N N . LYS A 1 90 ? -6.917 3.213 14.839 1.00 73.88 90 LYS A N 1
ATOM 733 C CA . LYS A 1 90 ? -8.365 3.365 15.065 1.00 73.88 90 LYS A CA 1
ATOM 734 C C . LYS A 1 90 ? -9.163 2.210 14.461 1.00 73.88 90 LYS A C 1
ATOM 736 O O . LYS A 1 90 ? -10.034 1.673 15.138 1.00 73.88 90 LYS A O 1
ATOM 741 N N . LYS A 1 91 ? -8.865 1.801 13.222 1.00 66.12 91 LYS A N 1
ATOM 742 C CA . LYS A 1 91 ? -9.535 0.646 12.604 1.00 66.12 91 LYS A CA 1
ATOM 743 C C . LYS A 1 91 ? -9.199 -0.676 13.301 1.00 66.12 91 LYS A C 1
ATOM 745 O O . LYS A 1 91 ? -10.080 -1.524 13.388 1.00 66.12 91 LYS A O 1
ATOM 750 N N . LYS A 1 92 ? -7.976 -0.853 13.819 1.00 62.06 92 LYS A N 1
ATOM 751 C CA . LYS A 1 92 ? -7.599 -2.038 14.614 1.00 62.06 92 LYS A CA 1
ATOM 752 C C . LYS A 1 92 ? -8.428 -2.116 15.902 1.00 62.06 92 LYS A C 1
ATOM 754 O O . LYS A 1 92 ? -9.027 -3.147 16.159 1.00 62.06 92 LYS A O 1
ATOM 759 N N . LYS A 1 93 ? -8.600 -0.997 16.620 1.00 60.22 93 LYS A N 1
ATOM 760 C CA . LYS A 1 93 ? -9.464 -0.927 17.817 1.00 60.22 93 LYS A CA 1
ATOM 761 C C . LYS A 1 93 ? -10.943 -1.215 17.550 1.00 60.22 93 LYS A C 1
ATOM 763 O O . LYS A 1 93 ? -11.606 -1.735 18.431 1.00 60.22 93 LYS A O 1
ATOM 768 N N . ILE A 1 94 ? -11.465 -0.886 16.368 1.00 57.81 94 ILE A N 1
ATOM 769 C CA . ILE A 1 94 ? -12.844 -1.255 16.001 1.00 57.81 94 ILE A CA 1
ATOM 770 C C . ILE A 1 94 ? -12.963 -2.773 15.802 1.00 57.81 94 ILE A C 1
ATOM 772 O O . ILE A 1 94 ? -14.008 -3.342 16.094 1.00 57.81 94 ILE A O 1
ATOM 776 N N . HIS A 1 95 ? -11.902 -3.434 15.330 1.00 49.75 95 HIS A N 1
ATOM 777 C CA . HIS A 1 95 ? -11.920 -4.878 15.110 1.00 49.75 95 HIS A CA 1
ATOM 778 C C . HIS A 1 95 ? -11.638 -5.686 16.388 1.00 49.75 95 HIS A C 1
ATOM 780 O O . H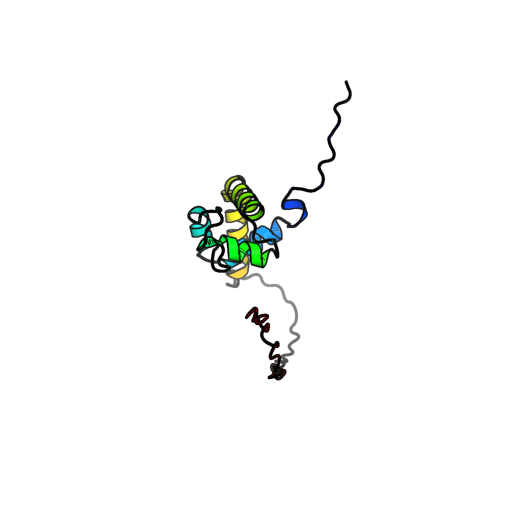IS A 1 95 ? -12.274 -6.718 16.583 1.00 49.75 95 HIS A O 1
ATOM 786 N N . ASP A 1 96 ? -10.757 -5.186 17.261 1.00 48.38 96 ASP A N 1
ATOM 787 C CA . ASP A 1 96 ? -10.438 -5.784 18.570 1.00 48.38 96 ASP A CA 1
ATOM 788 C C . ASP A 1 96 ? -11.434 -5.371 19.677 1.00 48.38 96 ASP A C 1
ATOM 790 O O . ASP A 1 96 ? -11.460 -5.954 20.754 1.00 48.38 96 ASP A O 1
ATOM 794 N N . GLY A 1 97 ? -12.285 -4.374 19.422 1.00 45.75 97 GLY A N 1
ATOM 795 C CA . GLY A 1 97 ? -13.251 -3.813 20.370 1.00 45.75 97 GLY A CA 1
ATOM 796 C C . GLY A 1 97 ? -14.604 -4.522 20.388 1.00 45.75 97 GLY A C 1
ATOM 797 O O . GLY A 1 97 ? -15.632 -3.853 20.378 1.00 45.75 97 GLY A O 1
ATOM 798 N N . THR A 1 98 ? -14.610 -5.858 20.427 1.00 45.66 98 THR A N 1
ATOM 799 C CA . THR A 1 98 ? -15.759 -6.624 20.949 1.00 45.66 98 THR A CA 1
ATOM 800 C C . THR A 1 98 ? -15.416 -7.141 22.345 1.00 45.66 98 THR A C 1
ATOM 802 O O . THR A 1 98 ? -15.502 -8.329 22.628 1.00 45.66 98 THR A O 1
ATOM 805 N N . GLU A 1 99 ? -15.014 -6.238 23.234 1.00 45.56 99 GLU A N 1
ATOM 806 C CA . GLU A 1 99 ? -15.148 -6.461 24.669 1.00 45.56 99 GLU A CA 1
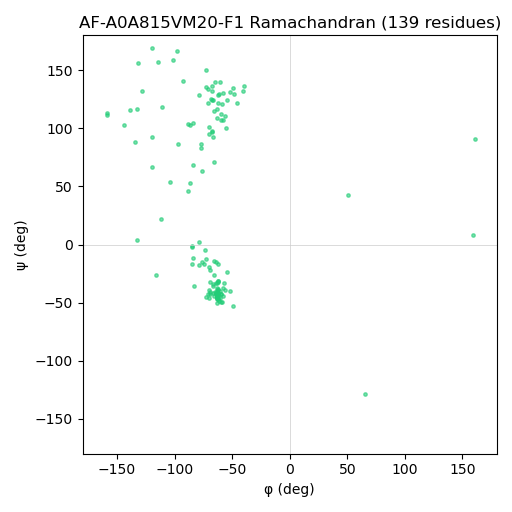ATOM 807 C C . GLU A 1 99 ? -16.204 -5.483 25.174 1.00 45.56 99 GLU A C 1
ATOM 809 O O . GLU A 1 99 ? -16.108 -4.270 24.986 1.00 45.56 99 GLU A O 1
ATOM 814 N N . LYS A 1 100 ? -17.281 -6.070 25.705 1.00 51.16 100 LYS A N 1
ATOM 815 C CA . LYS A 1 100 ? -18.460 -5.396 26.237 1.00 51.16 100 LYS A CA 1
ATOM 816 C C . LYS A 1 100 ? -18.052 -4.329 27.248 1.00 51.16 100 LYS A C 1
ATOM 818 O O . LYS A 1 100 ? -17.394 -4.654 28.230 1.00 51.16 100 LYS A O 1
ATOM 823 N N . ASP A 1 101 ? -18.595 -3.129 27.091 1.00 46.34 101 ASP A N 1
ATOM 824 C CA . ASP A 1 101 ? -18.925 -2.311 28.250 1.00 46.34 101 ASP A CA 1
ATOM 825 C C . ASP A 1 101 ? -20.379 -1.854 28.131 1.00 46.34 101 ASP A C 1
ATOM 827 O O . ASP A 1 101 ? -20.863 -1.516 27.046 1.00 46.34 101 ASP A O 1
ATOM 831 N N . GLY A 1 102 ? -21.110 -2.022 29.225 1.00 50.12 102 GLY A N 1
ATOM 832 C CA . GLY A 1 102 ? -22.563 -2.099 29.244 1.00 50.12 102 GLY A CA 1
ATOM 833 C C 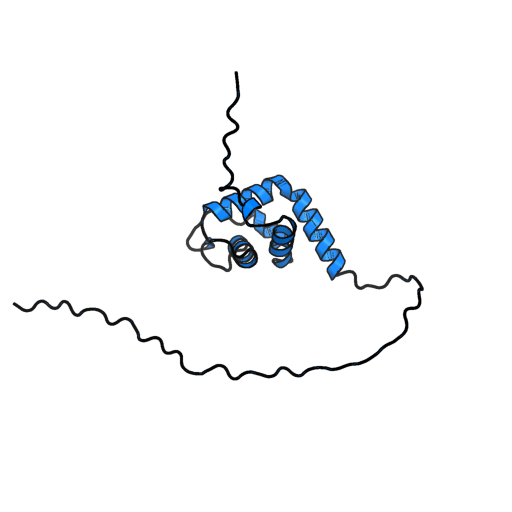. GLY A 1 102 ? -23.238 -0.777 28.898 1.00 50.12 102 GLY A C 1
ATOM 834 O O . GLY A 1 102 ? -23.052 0.229 29.574 1.00 50.12 102 GLY A O 1
ATOM 835 N N . CYS A 1 103 ? -24.122 -0.807 27.903 1.00 35.06 103 CYS A N 1
ATOM 836 C CA . CYS A 1 103 ? -25.245 0.114 27.866 1.00 35.06 103 CYS A CA 1
ATOM 837 C C . CYS A 1 103 ? -26.494 -0.641 27.411 1.00 35.06 103 CYS A C 1
ATOM 839 O O . CYS A 1 103 ? -26.572 -1.202 26.321 1.00 35.06 103 CYS A O 1
ATOM 841 N N . GLU A 1 104 ? -27.425 -0.698 28.346 1.00 48.38 104 GLU A N 1
ATOM 842 C CA . GLU A 1 104 ? -28.755 -1.270 28.295 1.00 48.38 104 GLU A CA 1
ATOM 843 C C . GLU A 1 104 ? -29.585 -0.576 27.207 1.00 48.38 104 GLU A C 1
ATOM 845 O O . GLU A 1 104 ? -29.911 0.604 27.313 1.00 48.38 104 GLU A O 1
ATOM 850 N N . SER A 1 105 ? -29.919 -1.290 26.133 1.00 40.47 105 SER A N 1
ATOM 851 C CA . SER A 1 105 ? -31.045 -0.947 25.261 1.00 40.47 105 SER A CA 1
ATOM 852 C C . SER A 1 105 ? -31.479 -2.176 24.477 1.00 40.47 105 SER A C 1
ATOM 854 O O . SER A 1 105 ? -30.747 -2.698 23.639 1.00 40.47 105 SER A O 1
ATOM 856 N N . ASN A 1 106 ? -32.688 -2.627 24.803 1.00 48.38 106 ASN A N 1
ATOM 857 C CA . ASN A 1 106 ? -33.442 -3.676 24.134 1.00 48.38 106 ASN A CA 1
ATOM 858 C C . ASN A 1 106 ? -33.429 -3.504 22.612 1.00 48.38 106 ASN A C 1
ATOM 860 O O . ASN A 1 106 ? -33.950 -2.508 22.108 1.00 48.38 106 ASN A O 1
ATOM 864 N N . ILE A 1 107 ? -32.941 -4.511 21.890 1.00 48.97 107 ILE A N 1
ATOM 865 C CA . ILE A 1 107 ? -33.447 -4.826 20.555 1.00 48.97 107 ILE A CA 1
ATOM 866 C C . ILE A 1 107 ? -33.681 -6.334 20.518 1.00 48.97 107 ILE A C 1
ATOM 868 O O . ILE A 1 107 ? -32.761 -7.122 20.712 1.00 48.97 107 ILE A O 1
ATOM 872 N N . ASP A 1 108 ? -34.958 -6.653 20.339 1.00 41.28 108 ASP A N 1
ATOM 873 C CA . ASP A 1 108 ? -35.597 -7.960 20.267 1.00 41.28 108 ASP A CA 1
ATOM 874 C C . ASP A 1 108 ? -34.802 -9.017 19.492 1.00 41.28 108 ASP A C 1
ATOM 876 O O . ASP A 1 108 ? -34.311 -8.782 18.382 1.00 41.28 108 ASP A O 1
ATOM 880 N N . ASP A 1 109 ? -34.773 -10.211 20.076 1.00 45.50 109 ASP A N 1
ATOM 881 C CA . ASP A 1 109 ? -34.359 -11.450 19.446 1.00 45.50 109 ASP A CA 1
ATOM 882 C C . ASP A 1 109 ? -35.148 -11.711 18.157 1.00 45.50 109 ASP A C 1
ATOM 884 O O . ASP A 1 109 ? -36.371 -11.870 18.140 1.00 45.50 109 ASP A O 1
ATOM 888 N N . LYS A 1 110 ? -34.411 -11.898 17.065 1.00 40.78 110 LYS A N 1
ATOM 889 C CA . LYS A 1 110 ? -34.829 -12.840 16.032 1.00 40.78 110 LYS A CA 1
ATOM 890 C C . LYS A 1 110 ? -33.640 -13.691 15.622 1.00 40.78 110 LYS A C 1
ATOM 892 O O . LYS A 1 110 ? -32.907 -13.378 14.686 1.00 40.78 110 LYS A O 1
ATOM 897 N N . GLU A 1 111 ? -33.469 -14.786 16.355 1.00 50.44 111 GLU A N 1
ATOM 898 C CA . GLU A 1 111 ? -32.738 -15.954 15.884 1.00 50.44 111 GLU A CA 1
ATOM 899 C C . GLU A 1 111 ? -33.244 -16.364 14.495 1.00 50.44 111 GLU A C 1
ATOM 901 O O . GLU A 1 111 ? -34.446 -16.518 14.276 1.00 50.44 111 GLU A O 1
ATOM 906 N N . GLN A 1 112 ? -32.315 -16.643 13.583 1.00 40.66 112 GLN A N 1
ATOM 907 C CA . GLN A 1 112 ? -32.279 -17.966 12.970 1.00 40.66 112 GLN A CA 1
ATOM 908 C C . GLN A 1 112 ? -30.893 -18.253 12.388 1.00 40.66 112 GLN A C 1
ATOM 910 O O . GLN A 1 112 ? -30.465 -17.680 11.387 1.00 40.66 112 GLN A O 1
ATOM 915 N N . ASN A 1 113 ? -30.212 -19.200 13.033 1.00 47.09 113 ASN A N 1
ATOM 916 C CA . ASN A 1 113 ? -29.125 -19.972 12.454 1.00 47.09 113 ASN A CA 1
ATOM 917 C C . ASN A 1 113 ? -29.530 -20.517 11.077 1.00 47.09 113 ASN A C 1
ATOM 919 O O . ASN A 1 113 ? -30.514 -21.243 10.953 1.00 47.09 113 ASN A O 1
ATOM 923 N N . SER A 1 114 ? -28.687 -20.296 10.073 1.00 46.81 114 SER A N 1
ATOM 924 C CA . SER A 1 114 ? -28.430 -21.336 9.079 1.00 46.81 114 SER A CA 1
ATOM 925 C C . SER A 1 114 ? -26.968 -21.270 8.652 1.00 46.81 114 SER A C 1
ATOM 927 O O . SER A 1 114 ? -26.526 -20.404 7.903 1.00 46.81 114 SER A O 1
ATOM 929 N N . VAL A 1 115 ? -26.197 -22.209 9.195 1.00 50.19 115 VAL A N 1
ATOM 930 C CA . VAL A 1 115 ? -24.921 -22.634 8.633 1.00 50.19 115 VAL A CA 1
ATOM 931 C C . VAL A 1 115 ? -25.231 -23.165 7.235 1.00 50.19 115 VAL A C 1
ATOM 933 O O . VAL A 1 115 ? -25.828 -24.230 7.105 1.00 50.19 115 VAL A O 1
ATOM 936 N N . SER A 1 116 ? -24.869 -22.433 6.182 1.00 43.28 116 SER A N 1
ATOM 937 C CA . SER A 1 116 ? -24.796 -23.035 4.853 1.00 43.28 116 SER A CA 1
ATOM 938 C C . SER A 1 116 ? -23.411 -23.647 4.696 1.00 43.28 116 SER A C 1
ATOM 940 O O . SER A 1 116 ? -22.424 -22.935 4.496 1.00 43.28 116 SER A O 1
ATOM 942 N N . GLU A 1 117 ? -23.360 -24.971 4.822 1.00 46.44 117 GLU A N 1
ATOM 943 C CA . GLU A 1 117 ? -22.240 -25.814 4.417 1.00 46.44 117 GLU A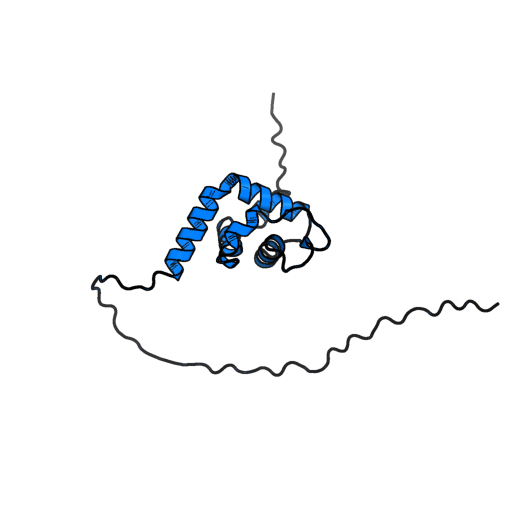 CA 1
ATOM 944 C C . GLU A 1 117 ? -21.659 -25.351 3.079 1.00 46.44 117 GLU A C 1
ATOM 946 O O . GLU A 1 117 ? -22.374 -25.121 2.097 1.00 46.44 117 GLU A O 1
ATOM 951 N N . GLY A 1 118 ? -20.332 -25.240 3.046 1.00 46.72 118 GLY A N 1
ATOM 952 C CA . GLY A 1 118 ? -19.579 -25.001 1.830 1.00 46.72 118 GLY A CA 1
ATOM 953 C C . GLY A 1 118 ? -19.888 -26.073 0.791 1.00 46.72 118 GLY A C 1
ATOM 954 O O . GLY A 1 118 ? -19.467 -27.224 0.909 1.00 46.72 118 GLY A O 1
ATOM 955 N N . LYS A 1 119 ? -20.576 -25.678 -0.280 1.00 47.97 119 LYS A N 1
ATOM 956 C CA . LYS A 1 119 ? -20.585 -26.456 -1.516 1.00 47.97 119 LYS A CA 1
ATOM 957 C C . LYS A 1 119 ? -19.202 -26.331 -2.144 1.00 47.97 119 LYS A C 1
ATOM 959 O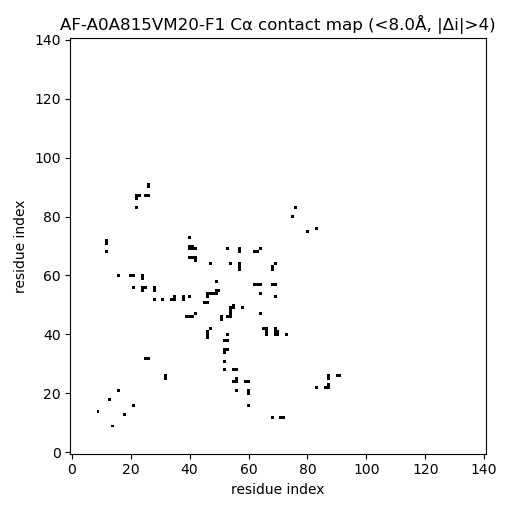 O . LYS A 1 119 ? -18.914 -25.370 -2.852 1.00 47.97 119 LYS A O 1
ATOM 964 N N . ASN A 1 120 ? -18.349 -27.310 -1.853 1.00 57.38 120 ASN A N 1
ATOM 965 C CA . ASN A 1 120 ? -17.133 -27.582 -2.606 1.00 57.38 120 ASN A CA 1
ATOM 966 C C . ASN A 1 120 ? -17.517 -27.795 -4.076 1.00 57.38 120 ASN A C 1
ATOM 968 O O . ASN A 1 120 ? -18.010 -28.857 -4.453 1.00 57.38 120 ASN A O 1
ATOM 972 N N . LEU A 1 121 ? -17.326 -26.771 -4.905 1.00 59.66 121 LEU A N 1
ATOM 973 C CA . LEU A 1 121 ? -17.297 -26.947 -6.351 1.00 59.66 121 LEU A CA 1
ATOM 974 C C . LEU A 1 121 ? -16.038 -27.763 -6.682 1.00 59.66 121 LEU A C 1
ATOM 976 O O . LEU A 1 121 ? -14.944 -27.348 -6.290 1.00 59.66 121 LEU A O 1
ATOM 980 N N . PRO A 1 122 ? -16.146 -28.908 -7.376 1.00 61.69 122 PRO A N 1
ATOM 981 C CA . PRO A 1 122 ? -14.966 -29.620 -7.836 1.00 61.69 122 PRO A CA 1
ATOM 982 C C . PRO A 1 122 ? -14.197 -28.722 -8.810 1.00 61.69 122 PRO A C 1
ATOM 984 O O . PRO A 1 122 ? -14.739 -28.277 -9.824 1.00 61.69 122 PRO A O 1
ATOM 987 N N . LEU A 1 123 ? -12.930 -28.441 -8.490 1.00 59.31 123 LEU A N 1
ATOM 988 C CA . LEU A 1 123 ? -12.015 -27.799 -9.426 1.00 59.31 123 LEU A CA 1
ATOM 989 C C . LEU A 1 123 ? -11.923 -28.664 -10.694 1.00 59.31 123 LEU A C 1
ATOM 991 O O . LEU A 1 123 ? -11.669 -29.869 -10.583 1.00 59.31 123 LEU A O 1
ATOM 995 N N . PRO A 1 124 ? -12.083 -28.090 -11.899 1.00 62.72 124 PRO A N 1
ATOM 996 C CA . PRO A 1 124 ? -11.840 -28.827 -13.126 1.00 62.72 124 PRO A CA 1
ATOM 997 C C . PRO A 1 124 ? -10.365 -29.231 -13.179 1.00 62.72 124 PRO A C 1
ATOM 999 O O . PRO A 1 124 ? -9.466 -28.412 -13.367 1.00 62.72 124 PRO A O 1
ATOM 1002 N N . SER A 1 125 ? -10.117 -30.525 -13.001 1.00 59.91 125 SER A N 1
ATOM 1003 C CA . SER A 1 125 ? -8.810 -31.135 -13.220 1.00 59.91 125 SER A CA 1
ATOM 1004 C C . SER A 1 125 ? -8.610 -31.298 -14.720 1.00 59.91 125 SER A C 1
ATOM 1006 O O . SER A 1 125 ? -8.968 -32.338 -15.256 1.00 59.91 125 SER A O 1
ATOM 1008 N N . ASN A 1 126 ? -8.165 -30.234 -15.397 1.00 59.78 126 ASN A N 1
ATOM 1009 C CA . ASN A 1 126 ? -7.363 -30.243 -16.633 1.00 59.78 126 ASN A CA 1
ATOM 1010 C C . ASN A 1 126 ? -7.465 -28.888 -17.347 1.00 59.78 126 ASN A C 1
ATOM 1012 O O . ASN A 1 126 ? -8.299 -28.681 -18.223 1.00 59.78 126 ASN A O 1
ATOM 1016 N N . LEU A 1 127 ? -6.550 -27.980 -17.019 1.00 56.69 127 LEU A N 1
ATOM 1017 C CA . LEU A 1 127 ? -6.119 -26.930 -17.941 1.00 56.69 127 LEU A CA 1
ATOM 1018 C C . LEU A 1 127 ? -4.620 -27.108 -18.172 1.00 56.69 127 LEU A C 1
ATOM 1020 O O . LEU A 1 127 ? -3.793 -26.309 -17.739 1.00 56.69 127 LEU A O 1
ATOM 1024 N N . SER A 1 128 ? -4.262 -28.211 -18.830 1.00 66.81 128 SER A N 1
ATOM 1025 C CA . SER A 1 128 ? -2.941 -28.351 -19.431 1.00 66.81 128 SER A CA 1
ATOM 1026 C C . SER A 1 128 ? -2.859 -27.360 -20.588 1.00 66.81 128 SER A C 1
ATOM 1028 O O . SER A 1 128 ? -3.356 -27.614 -21.682 1.00 66.81 128 SER A O 1
ATOM 1030 N N . LEU A 1 129 ? -2.266 -26.198 -20.328 1.00 67.25 129 LEU A N 1
ATOM 1031 C CA . LEU A 1 129 ? -1.840 -25.292 -21.386 1.00 67.25 129 LEU A CA 1
ATOM 1032 C C . LEU A 1 129 ? -0.771 -26.018 -22.221 1.00 67.25 129 LEU A C 1
ATOM 1034 O O . LEU A 1 129 ? 0.179 -26.548 -21.635 1.00 67.25 129 LEU A O 1
ATOM 1038 N N . PRO A 1 130 ? -0.897 -26.079 -23.558 1.00 72.81 130 PRO A N 1
ATOM 1039 C CA . PRO A 1 130 ? 0.147 -26.663 -24.383 1.00 72.81 130 PRO A CA 1
ATOM 1040 C C . PRO A 1 130 ? 1.438 -25.860 -24.198 1.00 72.81 130 PRO A C 1
ATOM 1042 O O . PRO A 1 130 ? 1.444 -24.630 -24.276 1.00 72.81 130 PRO A O 1
ATOM 1045 N N . LEU A 1 131 ? 2.532 -26.569 -23.920 1.00 67.31 131 LEU A N 1
ATOM 1046 C CA . LEU A 1 131 ? 3.858 -25.973 -23.812 1.00 67.31 131 LEU A CA 1
ATOM 1047 C C . LEU A 1 131 ? 4.234 -25.317 -25.152 1.00 67.31 131 LEU A C 1
ATOM 1049 O O . LEU A 1 131 ? 3.972 -25.900 -26.208 1.00 67.31 131 LEU A O 1
ATOM 1053 N N . PRO A 1 132 ? 4.872 -24.135 -25.139 1.00 68.06 132 PRO A N 1
ATOM 1054 C CA . PRO A 1 132 ? 5.354 -23.514 -26.361 1.00 68.06 132 PRO A CA 1
ATOM 1055 C C . PRO A 1 132 ? 6.417 -24.407 -27.013 1.00 68.06 132 PRO A C 1
ATOM 1057 O O . PRO A 1 132 ? 7.487 -24.648 -26.453 1.00 68.06 132 PRO A O 1
ATOM 1060 N N . THR A 1 133 ? 6.121 -24.900 -28.214 1.00 71.56 133 THR A N 1
ATOM 1061 C CA . THR A 1 133 ? 7.080 -25.622 -29.052 1.00 71.56 133 THR A CA 1
ATOM 1062 C C . THR A 1 133 ? 8.119 -24.648 -29.591 1.00 71.56 133 THR A C 1
ATOM 1064 O O . THR A 1 133 ? 7.776 -23.688 -30.282 1.00 71.56 133 THR A O 1
ATOM 1067 N N . TRP A 1 134 ? 9.392 -24.898 -29.295 1.00 64.81 134 TRP A N 1
ATOM 1068 C CA . TRP A 1 134 ? 10.497 -24.137 -29.871 1.00 64.81 134 TRP A CA 1
ATOM 1069 C C . TRP A 1 134 ? 10.658 -24.476 -31.362 1.00 64.81 134 TRP A C 1
ATOM 1071 O O . TRP A 1 134 ? 10.656 -25.659 -31.715 1.00 64.81 134 TRP A O 1
ATOM 1081 N N . PRO A 1 135 ? 10.820 -23.481 -32.253 1.00 70.56 135 PRO A N 1
ATOM 1082 C CA . PRO A 1 135 ? 11.128 -23.745 -33.649 1.00 70.56 135 PRO A CA 1
ATOM 1083 C C . PRO A 1 135 ? 12.528 -24.355 -33.764 1.00 70.56 135 PRO A C 1
ATOM 1085 O O . PRO A 1 135 ? 13.521 -23.806 -33.290 1.00 70.56 135 PRO A O 1
ATOM 1088 N N . ASN A 1 136 ? 12.593 -25.519 -34.400 1.00 64.69 136 ASN A N 1
ATOM 1089 C CA . ASN A 1 136 ? 13.817 -26.272 -34.622 1.00 64.69 136 ASN A CA 1
ATOM 1090 C C . ASN A 1 136 ? 14.616 -25.625 -35.766 1.00 64.69 136 ASN A C 1
ATOM 1092 O O . ASN A 1 136 ? 14.465 -25.993 -36.929 1.00 64.69 136 ASN A O 1
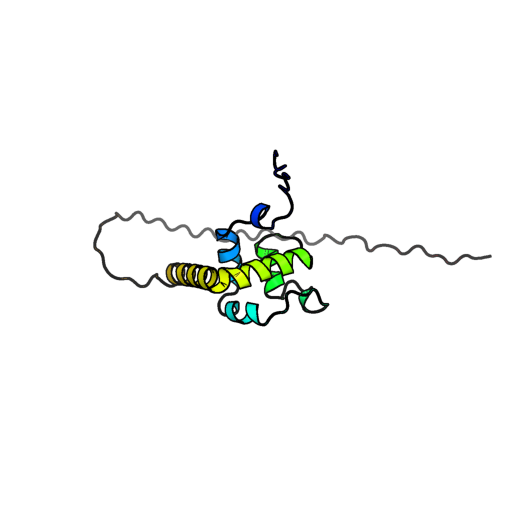ATOM 1096 N N . THR A 1 137 ? 15.452 -24.630 -35.467 1.00 61.91 137 THR A N 1
ATOM 1097 C CA . THR A 1 137 ? 16.377 -24.044 -36.449 1.00 61.91 137 THR A CA 1
ATOM 1098 C C . THR A 1 137 ? 17.658 -24.868 -36.530 1.00 61.91 137 THR A C 1
ATOM 1100 O O . THR A 1 137 ? 18.734 -24.409 -36.152 1.00 61.91 137 THR A O 1
ATOM 1103 N N . ARG A 1 138 ? 17.560 -26.095 -37.048 1.00 58.78 138 ARG A N 1
ATOM 1104 C CA . ARG A 1 138 ? 18.716 -26.762 -37.655 1.00 58.78 138 ARG A CA 1
ATOM 1105 C C . ARG A 1 138 ? 18.625 -26.551 -39.160 1.00 58.78 138 ARG A C 1
ATOM 1107 O O . ARG A 1 138 ? 18.042 -27.358 -39.877 1.00 58.78 138 ARG A O 1
ATOM 1114 N N . ALA A 1 139 ? 19.167 -25.423 -39.616 1.00 58.44 139 ALA A N 1
ATOM 1115 C CA . ALA A 1 139 ? 19.444 -25.213 -41.028 1.00 58.44 139 ALA A CA 1
ATOM 1116 C C . ALA A 1 139 ? 20.395 -26.325 -41.488 1.00 58.44 139 ALA A C 1
ATOM 1118 O O . ALA A 1 139 ? 21.464 -26.516 -40.911 1.00 58.44 139 ALA A O 1
ATOM 1119 N N . ASN A 1 140 ? 19.957 -27.100 -42.474 1.00 58.62 140 ASN A N 1
ATOM 1120 C CA . ASN A 1 140 ? 20.736 -28.160 -43.086 1.00 58.62 140 ASN A CA 1
ATOM 1121 C C . ASN A 1 140 ? 20.878 -27.804 -44.568 1.00 58.62 140 ASN A C 1
ATOM 1123 O O . ASN A 1 140 ? 19.974 -28.091 -45.355 1.00 58.62 140 ASN A O 1
ATOM 1127 N N . LYS A 1 141 ? 21.963 -27.105 -44.907 1.00 48.94 141 LYS A N 1
ATOM 1128 C CA . LYS A 1 141 ? 22.763 -27.258 -46.130 1.00 48.94 141 LYS A CA 1
ATOM 1129 C C . LYS A 1 141 ? 23.913 -26.263 -46.133 1.00 48.94 141 LYS A C 1
ATOM 1131 O O . LYS A 1 141 ? 23.646 -25.075 -45.862 1.00 48.94 141 LYS A O 1
#

Mean predicted aligned error: 17.82 Å

Sequence (141 aa):
MTDSISNKKGKDIWSRITLGQLVAAIQSLGDRVDQLEHETWRLNIKTRCPSSLWGEVIDKLNLRHDEKTRHSLYNIWCLDRHEIQKLVGKKKKIHDGTEKDGCESNIDDKEQNSVSEGKNLPLPSNLSLPLPTWPNTRANK

Foldseek 3Di:
DDDDPPPPPDDACCVQDDLVLLLVQLLVCPPCSVVLLVDDLADDPVCLDCPHSLSSSCVSSVHDSDSSNSVNSVVVCVVCVVVSVVSSVVVVCVVVPPPDDDDDDDDDDDDDDDDDPDPPDDDPPDPPDDDDDDDPPPDDD

Organism: NCBI:txid392033